Protein AF-0000000069107726 (afdb_homodimer)

Foldseek 3Di:
DPPPVNVCVVVVVVVVVVCQQFAAPPPPGGHGFFKAFPPVGDTHHAPVVVVVDQADPVPRHGGPDIDGHDDDDPPPPPPPPD/DPPPVNVCVVVVVVVVVVCQQFAAPPPPGGHGFFKAFPPVGDTHHAPVVVVVDQADPVPRHGGPDIDGHDDDDPPPPPPPPD

Secondary structure (DSSP, 8-state):
---HHHHHHHHHHHHHHHHHHHB--STT--SBP-EEEETT-BEEE-HHHHTT-SB-TTT--B-SEEEE-BSS----------/---HHHHHHHHHHHHHHHHHHHB--STT--SBP-EEEETT-BEEE-HHHHTT-SB-TTT--B-SEEEE-BSS----------

Sequence (164 aa):
MTDIPQEIDVLSEENEKLRYQVFCKTSGCTEVVSAVYAPCGHLINCSKCANALKYCPCCHTEVKKVIQSRKRKRAVKILRNQMTDIPQEIDVLSEENEKLRYQVFCKTSGCTEVVSAVYAPCGHLINCSKCANALKYCPCCHTEVKKVIQSRKRKRAVKILRNQ

InterPro domains:
  IPR011029 Death-like domain superfamily [G3DSA:1.10.533.10] (10-33)

pLDDT: mean 89.32, std 18.42, range [27.09, 98.69]

Organism: Magallana gigas (NCBI:txid29159)

Nearest PDB structures (foldseek):
  2yho-assembly1_A  TM=9.309E-01  e=5.205E-06  Homo sapiens
  2yho-assembly3_E  TM=9.201E-01  e=5.571E-06  Homo sapiens
  3eb5-assembly1_A-2  TM=9.061E-01  e=5.963E-06  Homo sapiens
  6hpr-assembly1_A  TM=9.154E-01  e=1.260E-05  Homo sapiens
  2yhn-assembly1_B  TM=9.060E-01  e=1.895E-05  Homo sapiens

Structure (mmCIF, N/CA/C/O backbone):
data_AF-0000000069107726-model_v1
#
loop_
_entity.id
_entity.type
_entity.pdbx_description
1 polymer 'RING-type domain-containing protein'
#
loop_
_atom_site.group_PDB
_atom_site.id
_atom_site.type_symbol
_atom_site.label_atom_id
_atom_site.label_alt_id
_atom_site.label_comp_id
_atom_site.label_asym_id
_atom_site.label_entity_id
_atom_site.label_seq_id
_atom_site.pdbx_PDB_ins_code
_atom_site.Cartn_x
_atom_site.Cartn_y
_atom_site.Cartn_z
_atom_site.occupancy
_atom_site.B_iso_or_equiv
_atom_site.auth_seq_id
_atom_site.auth_comp_id
_atom_site.auth_asym_id
_atom_site.auth_atom_id
_atom_site.pdbx_PDB_model_num
ATOM 1 N N . MET A 1 1 ? 12.133 26.609 18.344 1 54.72 1 MET A N 1
ATOM 2 C CA . MET A 1 1 ? 10.805 27.156 18.047 1 54.72 1 MET A CA 1
ATOM 3 C C . MET A 1 1 ? 10.398 26.844 16.609 1 54.72 1 MET A C 1
ATOM 5 O O . MET A 1 1 ? 10.82 27.531 15.68 1 54.72 1 MET A O 1
ATOM 9 N N . THR A 1 2 ? 10.312 25.562 16.391 1 59.19 2 THR A N 1
ATOM 10 C CA . THR A 1 2 ? 10.031 25.188 15.008 1 59.19 2 THR A CA 1
ATOM 11 C C . THR A 1 2 ? 8.844 25.984 14.461 1 59.19 2 THR A C 1
ATOM 13 O O . THR A 1 2 ? 7.828 26.141 15.148 1 59.19 2 THR A O 1
ATOM 16 N N . ASP A 1 3 ? 9.125 26.859 13.656 1 79.12 3 ASP A N 1
ATOM 17 C CA . ASP A 1 3 ? 8.156 27.734 13.008 1 79.12 3 ASP A CA 1
ATOM 18 C C . ASP A 1 3 ? 6.938 26.953 12.523 1 79.12 3 ASP A C 1
ATOM 20 O O . ASP A 1 3 ? 7.078 25.922 11.875 1 79.12 3 ASP A O 1
ATOM 24 N N . ILE A 1 4 ? 5.895 27.266 13.094 1 81.62 4 ILE A N 1
ATOM 25 C CA . ILE A 1 4 ? 4.598 26.641 12.867 1 81.62 4 ILE A CA 1
ATOM 26 C C . ILE A 1 4 ? 4.352 26.484 11.367 1 81.62 4 ILE A C 1
ATOM 28 O O . ILE A 1 4 ? 3.922 25.438 10.906 1 81.62 4 ILE A O 1
ATOM 32 N N . PRO A 1 5 ? 4.684 27.547 10.602 1 82.75 5 PRO A N 1
ATOM 33 C CA . PRO A 1 5 ? 4.488 27.375 9.164 1 82.75 5 PRO A CA 1
ATOM 34 C C . PRO A 1 5 ? 5.375 26.281 8.57 1 82.75 5 PRO A C 1
ATOM 36 O O . PRO A 1 5 ? 4.949 25.547 7.672 1 82.75 5 PRO A O 1
ATOM 39 N N . GLN A 1 6 ? 6.492 26.156 9.172 1 88.5 6 GLN A N 1
ATOM 40 C CA . GLN A 1 6 ? 7.406 25.125 8.68 1 88.5 6 GLN A CA 1
ATOM 41 C C . GLN A 1 6 ? 6.875 23.734 8.969 1 88.5 6 GLN A C 1
ATOM 43 O O . GLN A 1 6 ? 6.98 22.828 8.125 1 88.5 6 GLN A O 1
ATOM 48 N N . GLU A 1 7 ? 6.246 23.562 10.125 1 91.25 7 GLU A N 1
ATOM 49 C CA . GLU A 1 7 ? 5.691 22.266 10.5 1 91.25 7 GLU A CA 1
ATOM 50 C C . GLU A 1 7 ? 4.543 21.875 9.586 1 91.25 7 GLU A C 1
ATOM 52 O O . GLU A 1 7 ? 4.43 20.719 9.188 1 91.25 7 GLU A O 1
ATOM 57 N N . ILE A 1 8 ? 3.711 22.828 9.242 1 93.62 8 ILE A N 1
ATOM 58 C CA . ILE A 1 8 ? 2.596 22.562 8.336 1 93.62 8 ILE A CA 1
ATOM 59 C C . ILE A 1 8 ? 3.129 22.109 6.977 1 93.62 8 ILE A C 1
ATOM 61 O O . ILE A 1 8 ? 2.592 21.188 6.367 1 93.62 8 ILE A O 1
ATOM 65 N N . ASP A 1 9 ? 4.203 22.828 6.547 1 94.19 9 ASP A N 1
ATOM 66 C CA . ASP A 1 9 ? 4.773 22.484 5.246 1 94.19 9 ASP A CA 1
ATOM 67 C C . ASP A 1 9 ? 5.328 21.062 5.242 1 94.19 9 ASP A C 1
ATOM 69 O O . ASP A 1 9 ? 5.086 20.297 4.301 1 94.19 9 ASP A O 1
ATOM 73 N N . VAL A 1 10 ? 6.051 20.719 6.32 1 96.12 10 VAL A N 1
ATOM 74 C CA . VAL A 1 10 ? 6.676 19.406 6.398 1 96.12 10 VAL A CA 1
ATOM 75 C C . VAL A 1 10 ? 5.598 18.328 6.469 1 96.12 10 VAL A C 1
ATOM 77 O O . VAL A 1 10 ? 5.672 17.312 5.762 1 96.12 10 VAL A O 1
ATOM 80 N N . LEU A 1 11 ? 4.586 18.562 7.23 1 96.38 11 LEU A N 1
ATOM 81 C CA . LEU A 1 11 ? 3.506 17.594 7.395 1 96.38 11 LEU A CA 1
ATOM 82 C C . LEU A 1 11 ? 2.707 17.453 6.102 1 96.38 11 LEU A C 1
ATOM 84 O O . LEU A 1 11 ? 2.309 16.344 5.734 1 96.38 11 LEU A O 1
ATOM 88 N N . SER A 1 12 ? 2.441 18.562 5.488 1 96.88 12 SER A N 1
ATOM 89 C CA . SER A 1 12 ? 1.7 18.531 4.23 1 96.88 12 SER A CA 1
ATOM 90 C C . SER A 1 12 ? 2.465 17.766 3.154 1 96.88 12 SER A C 1
ATOM 92 O O . SER A 1 12 ? 1.879 16.984 2.408 1 96.88 12 SER A O 1
ATOM 94 N N . GLU A 1 13 ? 3.783 17.984 3.053 1 97.81 13 GLU A N 1
ATOM 95 C CA . GLU A 1 13 ? 4.605 17.281 2.072 1 97.81 13 GLU A CA 1
ATOM 96 C C . GLU A 1 13 ? 4.645 15.789 2.361 1 97.81 13 GLU A C 1
ATOM 98 O O . GLU A 1 13 ? 4.523 14.969 1.446 1 97.81 13 GLU A O 1
ATOM 103 N N . GLU A 1 14 ? 4.828 15.445 3.568 1 97.56 14 GLU A N 1
ATOM 104 C CA . GLU A 1 14 ? 4.84 14.031 3.943 1 97.56 14 GLU A CA 1
ATOM 105 C C . GLU A 1 14 ? 3.49 13.375 3.658 1 97.56 14 GLU A C 1
ATOM 107 O O . GLU A 1 14 ? 3.436 12.258 3.143 1 97.56 14 GLU A O 1
ATOM 112 N N . ASN A 1 15 ? 2.418 14.031 3.979 1 98.06 15 ASN A N 1
ATOM 113 C CA . ASN A 1 15 ? 1.07 13.539 3.703 1 98.06 15 ASN A CA 1
ATOM 114 C C . ASN A 1 15 ? 0.86 13.281 2.215 1 98.06 15 ASN A C 1
ATOM 116 O O . 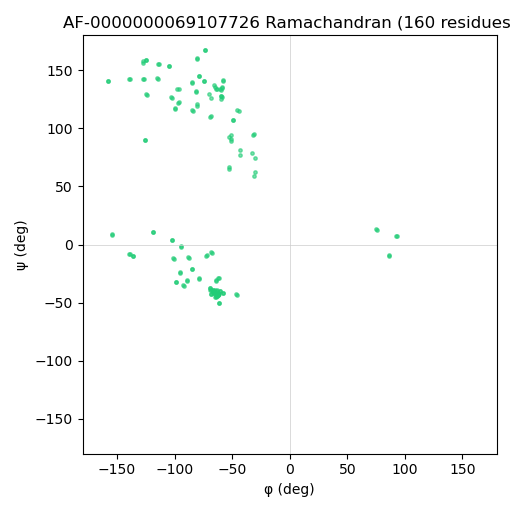ASN A 1 15 ? 0.268 12.273 1.831 1 98.06 15 ASN A O 1
ATOM 120 N N . GLU A 1 16 ? 1.351 14.172 1.385 1 97.5 16 GLU A N 1
ATOM 121 C CA . GLU A 1 16 ? 1.22 14.008 -0.059 1 97.5 16 GLU A CA 1
ATOM 122 C C . GLU A 1 16 ? 1.974 12.766 -0.54 1 97.5 16 GLU A C 1
ATOM 124 O O . GLU A 1 16 ? 1.453 11.992 -1.344 1 97.5 16 GLU A O 1
ATOM 129 N N . LYS A 1 17 ? 3.156 12.578 -0.05 1 97.56 17 LYS A N 1
ATOM 130 C CA . LYS A 1 17 ? 3.955 11.414 -0.408 1 97.56 17 LYS A CA 1
ATOM 131 C C . LYS A 1 17 ? 3.262 10.117 0.015 1 97.56 17 LYS A C 1
ATOM 133 O O . LYS A 1 17 ? 3.217 9.156 -0.75 1 97.56 17 LYS A O 1
ATOM 138 N N . LEU A 1 18 ? 2.734 10.164 1.188 1 97.88 18 LEU A N 1
ATOM 139 C CA . LEU A 1 18 ? 2.047 8.984 1.701 1 97.88 18 LEU A CA 1
ATOM 140 C C . LEU A 1 18 ? 0.754 8.734 0.932 1 97.88 18 LEU A C 1
ATOM 142 O O . LEU A 1 18 ? 0.418 7.582 0.636 1 97.88 18 LEU A O 1
ATOM 146 N N . ARG A 1 19 ? 0.009 9.789 0.572 1 97.81 19 ARG A N 1
ATOM 147 C CA . ARG A 1 19 ? -1.203 9.648 -0.228 1 97.81 19 ARG A CA 1
ATOM 148 C C . ARG A 1 19 ? -0.897 9.016 -1.579 1 97.81 19 ARG A C 1
ATOM 150 O O . ARG A 1 19 ? -1.647 8.156 -2.051 1 97.81 19 ARG A O 1
ATOM 157 N N . TYR A 1 20 ? 0.175 9.398 -2.156 1 96.69 20 TYR A N 1
ATOM 158 C CA . TYR A 1 20 ? 0.588 8.844 -3.439 1 96.69 20 TYR A CA 1
ATOM 159 C C . TYR A 1 20 ? 0.836 7.344 -3.33 1 96.69 20 TYR A C 1
ATOM 161 O O . TYR A 1 20 ? 0.583 6.594 -4.277 1 96.69 20 TYR A O 1
ATOM 169 N N . GLN A 1 21 ? 1.23 6.887 -2.174 1 96.69 21 GLN A N 1
ATOM 170 C CA . GLN A 1 21 ? 1.524 5.473 -1.974 1 96.69 21 GLN A CA 1
ATOM 171 C C . GLN A 1 21 ? 0.256 4.688 -1.648 1 96.69 21 GLN A C 1
ATOM 173 O O . GLN A 1 21 ? 0.196 3.477 -1.867 1 96.69 21 GLN A O 1
ATOM 178 N N . VAL A 1 22 ? -0.748 5.367 -1.183 1 98.06 22 VAL A N 1
ATOM 179 C CA . VAL A 1 22 ? -1.925 4.691 -0.648 1 98.06 22 VAL A CA 1
ATOM 180 C C . VAL A 1 22 ? -3.021 4.648 -1.709 1 98.06 22 VAL A C 1
ATOM 182 O O . VAL A 1 22 ? -3.764 3.668 -1.803 1 98.06 22 VAL A O 1
ATOM 185 N N . PHE A 1 23 ? -3.119 5.629 -2.559 1 98.31 23 PHE A N 1
ATOM 186 C CA . PHE A 1 23 ? -4.277 5.734 -3.439 1 98.31 23 PHE A CA 1
ATOM 187 C C . PHE A 1 23 ? -3.916 5.32 -4.859 1 98.31 23 PHE A C 1
ATOM 189 O O . PHE A 1 23 ? -2.762 5.445 -5.273 1 98.31 23 PHE A O 1
ATOM 196 N N . CYS A 1 24 ? -4.918 4.867 -5.574 1 98.56 24 CYS A N 1
ATOM 197 C CA . CYS A 1 24 ? -4.844 4.418 -6.961 1 98.56 24 CYS A CA 1
ATOM 198 C C . CYS A 1 24 ? -4.309 5.523 -7.863 1 98.56 24 CYS A C 1
ATOM 200 O O . CYS A 1 24 ? -4.711 6.68 -7.734 1 98.56 24 CYS A O 1
ATOM 202 N N . LYS A 1 25 ? -3.467 5.156 -8.852 1 97.62 25 LYS A N 1
ATOM 203 C CA . LYS A 1 25 ? -2.791 6.141 -9.688 1 97.62 25 LYS A CA 1
ATOM 204 C C . LYS A 1 25 ? -3.645 6.512 -10.898 1 97.62 25 LYS A C 1
ATOM 206 O O . LYS A 1 25 ? -3.342 7.473 -11.609 1 97.62 25 LYS A O 1
ATOM 211 N N . THR A 1 26 ? -4.707 5.699 -11.055 1 98.06 26 THR A N 1
ATOM 212 C CA . THR A 1 26 ? -5.586 6.02 -12.18 1 98.06 26 THR A CA 1
ATOM 213 C C . THR A 1 26 ? -6.238 7.383 -11.984 1 98.06 26 THR A C 1
ATOM 215 O O . THR A 1 26 ? -6.77 7.672 -10.906 1 98.06 26 THR A O 1
ATOM 218 N N . SER A 1 27 ? -6.223 8.141 -13 1 97.56 27 SER A N 1
ATOM 219 C CA . SER A 1 27 ? -6.773 9.492 -12.953 1 97.56 27 SER A CA 1
ATOM 220 C C . SER A 1 27 ? -8.25 9.477 -12.578 1 97.56 27 SER A C 1
ATOM 222 O O . SER A 1 27 ? -9.039 8.727 -13.164 1 97.56 27 SER A O 1
ATOM 224 N N . GLY A 1 28 ? -8.555 10.281 -11.547 1 97.38 28 GLY A N 1
ATOM 225 C CA . GLY A 1 28 ? -9.938 10.43 -11.148 1 97.38 28 GLY A CA 1
ATOM 226 C C . GLY A 1 28 ? -10.398 9.359 -10.164 1 97.38 28 GLY A C 1
ATOM 227 O O . GLY A 1 28 ? -11.5 9.438 -9.625 1 97.38 28 GLY A O 1
ATOM 228 N N . CYS A 1 29 ? -9.594 8.344 -9.945 1 98.12 29 CYS A N 1
ATOM 229 C CA . CYS A 1 29 ? -9.93 7.301 -8.977 1 98.12 29 CYS A CA 1
ATOM 230 C C . CYS A 1 29 ? -9.508 7.703 -7.57 1 98.12 29 CYS A C 1
ATOM 232 O O . CYS A 1 29 ? -8.43 8.266 -7.379 1 98.12 29 CYS A O 1
ATOM 234 N N . THR A 1 30 ? -10.312 7.422 -6.617 1 97.62 30 THR A N 1
ATOM 235 C CA . THR A 1 30 ? -10.008 7.805 -5.242 1 97.62 30 THR A CA 1
ATOM 236 C C . THR A 1 30 ? -9.898 6.574 -4.348 1 97.62 30 THR A C 1
ATOM 238 O O . THR A 1 30 ? -9.867 6.691 -3.123 1 97.62 30 THR A O 1
ATOM 241 N N . GLU A 1 31 ? -9.867 5.48 -4.957 1 98 31 GLU A N 1
ATOM 242 C CA . GLU A 1 31 ? -9.789 4.23 -4.203 1 98 31 GLU A CA 1
ATOM 243 C C . GLU A 1 31 ? -8.359 3.939 -3.764 1 98 31 GLU A C 1
ATOM 245 O O . GLU A 1 31 ? -7.406 4.488 -4.32 1 98 31 GLU A O 1
ATOM 250 N N . VAL A 1 32 ? -8.219 3.145 -2.826 1 97.88 32 VAL A N 1
ATOM 251 C CA . VAL A 1 32 ? -6.918 2.705 -2.336 1 97.88 32 VAL A CA 1
ATOM 252 C C . VAL A 1 32 ? -6.352 1.633 -3.264 1 97.88 32 VAL A C 1
ATOM 254 O O . VAL A 1 32 ? -7.094 0.79 -3.773 1 97.88 32 VAL A O 1
ATOM 257 N N . VAL A 1 33 ? -5.047 1.645 -3.432 1 98.25 33 VAL A N 1
ATOM 258 C CA . VAL A 1 33 ? -4.352 0.608 -4.191 1 98.25 33 VAL A CA 1
ATOM 259 C C . VAL A 1 33 ? -4.594 -0.754 -3.545 1 98.25 33 VAL A C 1
ATOM 261 O O . VAL A 1 33 ? -4.496 -0.895 -2.322 1 98.25 33 VAL A O 1
ATOM 264 N N . SER A 1 34 ? -4.949 -1.795 -4.414 1 98.44 34 SER A N 1
ATOM 265 C CA . SER A 1 34 ? -5.293 -3.088 -3.834 1 98.44 34 SER A CA 1
ATOM 266 C C . SER A 1 34 ? -5.035 -4.223 -4.82 1 98.44 34 SER A C 1
ATOM 268 O O . SER A 1 34 ? -5.445 -5.359 -4.59 1 98.44 34 SER A O 1
ATOM 270 N N . ALA A 1 35 ? -4.406 -3.984 -5.957 1 98.69 35 ALA A N 1
ATOM 271 C CA . ALA A 1 35 ? -4.227 -5.012 -6.98 1 98.69 35 ALA A CA 1
ATOM 272 C C . ALA A 1 35 ? -2.752 -5.184 -7.328 1 98.69 35 ALA A C 1
ATOM 274 O O . ALA A 1 35 ? -2.061 -4.211 -7.633 1 98.69 35 ALA A O 1
ATOM 275 N N . VAL A 1 36 ? -2.312 -6.375 -7.285 1 98.62 36 VAL A N 1
ATOM 276 C CA . VAL A 1 36 ? -0.959 -6.723 -7.711 1 98.62 36 VAL A CA 1
ATOM 277 C C . VAL A 1 36 ? -1.001 -7.363 -9.094 1 98.62 36 VAL A C 1
ATOM 279 O O . VAL A 1 36 ? -1.748 -8.312 -9.328 1 98.62 36 VAL A O 1
ATOM 282 N N . TYR A 1 37 ? -0.21 -6.812 -10.023 1 98.44 37 TYR A N 1
ATOM 283 C CA . TYR A 1 37 ? -0.115 -7.398 -11.352 1 98.44 37 TYR A CA 1
ATOM 284 C C . TYR A 1 37 ? 0.836 -8.586 -11.359 1 98.44 37 TYR A C 1
ATOM 286 O O . TYR A 1 37 ? 2.014 -8.453 -11.016 1 98.44 37 TYR A O 1
ATOM 294 N N . ALA A 1 38 ? 0.243 -9.688 -11.703 1 98 38 ALA A N 1
ATOM 295 C CA . ALA A 1 38 ? 1.111 -10.844 -11.898 1 98 38 ALA A CA 1
ATOM 296 C C . ALA A 1 38 ? 1.46 -11.023 -13.375 1 98 38 ALA A C 1
ATOM 298 O O . ALA A 1 38 ? 0.595 -10.883 -14.242 1 98 38 ALA A O 1
ATOM 299 N N . PRO A 1 39 ? 2.773 -11.273 -13.734 1 97 39 PRO A N 1
ATOM 300 C CA . PRO A 1 39 ? 3.787 -11.758 -12.797 1 97 39 PRO A CA 1
ATOM 301 C C . PRO A 1 39 ? 4.73 -10.656 -12.328 1 97 39 PRO A C 1
ATOM 303 O O . PRO A 1 39 ? 5.613 -10.898 -11.5 1 97 39 PRO A O 1
ATOM 306 N N . CYS A 1 40 ? 4.574 -9.438 -12.68 1 96.88 40 CYS A N 1
ATOM 307 C CA . CYS A 1 40 ? 5.602 -8.43 -12.453 1 96.88 40 CYS A CA 1
ATOM 308 C C . CYS A 1 40 ? 5.586 -7.953 -11 1 96.88 40 CYS A C 1
ATOM 310 O O . CYS A 1 40 ? 6.609 -7.512 -10.477 1 96.88 40 CYS A O 1
ATOM 312 N N . GLY A 1 41 ? 4.414 -7.992 -10.391 1 97.62 41 GLY A N 1
ATOM 313 C CA . GLY A 1 41 ? 4.352 -7.703 -8.969 1 97.62 41 GLY A CA 1
ATOM 314 C C . GLY A 1 41 ? 4.066 -6.242 -8.672 1 97.62 41 GLY A C 1
ATOM 315 O O . GLY A 1 41 ? 4.043 -5.832 -7.508 1 97.62 41 GLY A O 1
ATOM 316 N N . HIS A 1 42 ? 3.758 -5.41 -9.617 1 98.25 42 HIS A N 1
ATOM 317 C CA . HIS A 1 42 ? 3.506 -4 -9.344 1 98.25 42 HIS A CA 1
ATOM 318 C C . HIS A 1 42 ? 2.15 -3.803 -8.68 1 98.25 42 HIS A C 1
ATOM 320 O O . HIS A 1 42 ? 1.17 -4.453 -9.047 1 98.25 42 HIS A O 1
ATOM 326 N N . LEU A 1 43 ? 2.143 -2.908 -7.754 1 98.38 43 LEU A N 1
ATOM 327 C CA . LEU A 1 43 ? 0.996 -2.559 -6.926 1 98.38 43 LEU A CA 1
ATOM 328 C C . LEU A 1 43 ? 0.715 -1.061 -6.988 1 98.38 43 LEU A C 1
ATOM 330 O O . LEU A 1 43 ? 1.298 -0.282 -6.23 1 98.38 43 LEU A O 1
ATOM 334 N N . ILE A 1 44 ? -0.1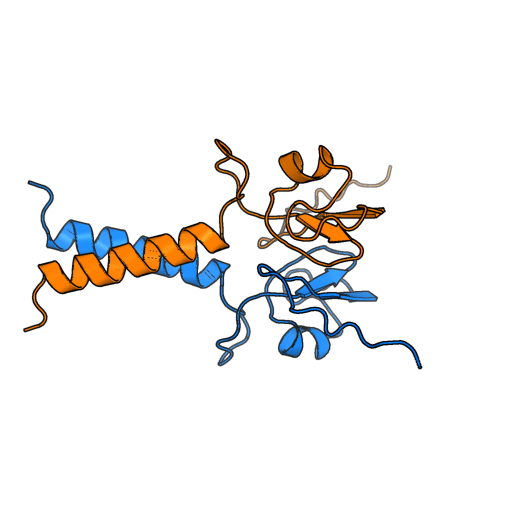71 -0.629 -8.016 1 98.06 44 ILE A N 1
ATOM 335 C CA . ILE A 1 44 ? -0.3 0.816 -8.172 1 98.06 44 ILE A CA 1
ATOM 336 C C . ILE A 1 44 ? -1.762 1.182 -8.414 1 98.06 44 ILE A C 1
ATOM 338 O O . ILE A 1 44 ? -2.119 2.361 -8.438 1 98.06 44 ILE A O 1
ATOM 342 N N . ASN A 1 45 ? -2.637 0.19 -8.609 1 98.5 45 ASN A N 1
ATOM 343 C CA . ASN A 1 45 ? -4.043 0.45 -8.898 1 98.5 45 ASN A CA 1
ATOM 344 C C . ASN A 1 45 ? -4.957 -0.272 -7.91 1 98.5 45 ASN A C 1
ATOM 346 O O . ASN A 1 45 ? -4.543 -1.238 -7.266 1 98.5 45 ASN A O 1
ATOM 350 N N . CYS A 1 46 ? -6.117 0.201 -7.812 1 98.38 46 CYS A N 1
ATOM 351 C CA . CYS A 1 46 ? -7.164 -0.563 -7.145 1 98.38 46 CYS A CA 1
ATOM 352 C C . CYS A 1 46 ? -7.629 -1.725 -8.016 1 98.38 46 CYS A C 1
ATOM 354 O O . CYS A 1 46 ? -7.273 -1.806 -9.195 1 98.38 46 CYS A O 1
ATOM 356 N N . SER A 1 47 ? -8.359 -2.582 -7.383 1 97.69 47 SER A N 1
ATOM 357 C CA . SER A 1 47 ? -8.773 -3.793 -8.086 1 97.69 47 SER A CA 1
ATOM 358 C C . SER A 1 47 ? -9.656 -3.459 -9.281 1 97.69 47 SER A C 1
ATOM 360 O O . SER A 1 4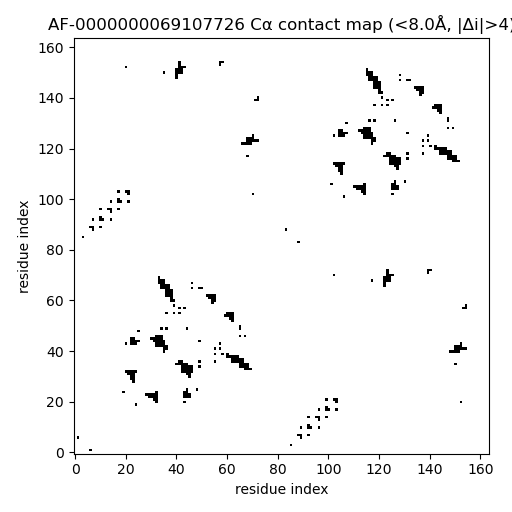7 ? -9.516 -4.059 -10.352 1 97.69 47 SER A O 1
ATOM 362 N N . LYS A 1 48 ? -10.547 -2.514 -9.172 1 97.88 48 LYS A N 1
ATOM 363 C CA . LYS A 1 48 ? -11.445 -2.141 -10.266 1 97.88 48 LYS A CA 1
ATOM 364 C C . LYS A 1 48 ? -10.664 -1.637 -11.477 1 97.88 48 LYS A C 1
ATOM 366 O O . LYS A 1 48 ? -10.859 -2.117 -12.594 1 97.88 48 LYS A O 1
ATOM 371 N N . CYS A 1 49 ? -9.781 -0.744 -11.281 1 98.56 49 CYS A N 1
ATOM 372 C CA . CYS A 1 49 ? -8.992 -0.163 -12.359 1 98.56 49 CYS A CA 1
ATOM 373 C C . CYS A 1 49 ? -8.062 -1.201 -12.977 1 98.56 49 CYS A C 1
ATOM 375 O O . CYS A 1 49 ? -7.844 -1.205 -14.188 1 98.56 49 CYS A O 1
ATOM 377 N N . ALA A 1 50 ? -7.5 -2.033 -12.148 1 98.69 50 ALA A N 1
ATOM 378 C CA . ALA A 1 50 ? -6.539 -3.031 -12.609 1 98.69 50 ALA A CA 1
ATOM 379 C C . ALA A 1 50 ? -7.199 -4.043 -13.539 1 98.69 50 ALA A C 1
ATOM 381 O O . ALA A 1 50 ? -6.594 -4.488 -14.516 1 98.69 50 ALA A O 1
ATOM 382 N N . ASN A 1 51 ? -8.406 -4.422 -13.211 1 98.19 51 ASN A N 1
ATOM 383 C CA . ASN A 1 51 ? -9.086 -5.473 -13.961 1 98.19 51 ASN A CA 1
ATOM 384 C C . ASN A 1 51 ? -9.445 -5.016 -15.375 1 98.19 51 ASN A C 1
ATOM 386 O O . ASN A 1 51 ? -9.773 -5.836 -16.234 1 98.19 51 ASN A O 1
ATOM 390 N N . ALA A 1 52 ? -9.234 -3.766 -15.656 1 97.88 52 ALA A N 1
ATOM 391 C CA . ALA A 1 52 ? -9.539 -3.221 -16.969 1 97.88 52 ALA A CA 1
ATOM 392 C C . ALA A 1 52 ? -8.305 -3.24 -17.875 1 97.88 52 ALA A C 1
ATOM 394 O O . ALA A 1 52 ? -8.391 -2.926 -19.062 1 97.88 52 ALA A O 1
ATOM 395 N N . LEU A 1 53 ? -7.141 -3.691 -17.406 1 97.94 53 LEU A N 1
ATOM 396 C CA . LEU A 1 53 ? -5.887 -3.545 -18.125 1 97.94 53 LEU A CA 1
ATOM 397 C C . LEU A 1 53 ? -5.332 -4.906 -18.531 1 97.94 53 LEU A C 1
ATOM 399 O O . LEU A 1 53 ? -5.41 -5.867 -17.766 1 97.94 53 LEU A O 1
ATOM 403 N N . LYS A 1 54 ? -4.754 -5 -19.641 1 98.5 54 LYS A N 1
ATOM 404 C CA . LYS A 1 54 ? -4.113 -6.215 -20.141 1 98.5 54 LYS A CA 1
ATOM 405 C C . LYS A 1 54 ? -2.617 -6.207 -19.844 1 98.5 54 LYS A C 1
ATOM 407 O O . LYS A 1 54 ? -1.979 -7.262 -19.812 1 98.5 54 LYS A O 1
ATOM 412 N N . TYR A 1 55 ? -2.094 -5.035 -19.688 1 98.44 55 TYR A N 1
ATOM 413 C CA . TYR A 1 55 ? -0.674 -4.859 -19.406 1 98.44 55 TYR A CA 1
ATOM 414 C C . TYR A 1 55 ? -0.465 -3.996 -18.172 1 98.44 55 TYR A C 1
ATOM 416 O O . TYR A 1 55 ? -1.206 -3.037 -17.938 1 98.44 55 TYR A O 1
ATOM 424 N N . CYS A 1 56 ? 0.525 -4.301 -17.359 1 98.12 56 CYS A N 1
ATOM 425 C CA . CYS A 1 56 ? 0.882 -3.479 -16.219 1 98.12 56 CYS A CA 1
ATOM 426 C C . CYS A 1 56 ? 1.258 -2.066 -16.656 1 98.12 56 CYS A C 1
ATOM 428 O O . CYS A 1 56 ? 2.131 -1.888 -17.5 1 98.12 56 CYS A O 1
ATOM 430 N N . PRO A 1 57 ? 0.648 -1.076 -16.125 1 96.88 57 PRO A N 1
ATOM 431 C CA . PRO A 1 57 ? 0.921 0.296 -16.562 1 96.88 57 PRO A CA 1
ATOM 432 C C . PRO A 1 57 ? 2.293 0.795 -16.109 1 96.88 57 PRO A C 1
ATOM 434 O O . PRO A 1 57 ? 2.754 1.843 -16.562 1 96.88 57 PRO A O 1
ATOM 437 N N . CYS A 1 58 ? 2.945 0.077 -15.281 1 95.94 58 CYS A N 1
ATOM 438 C CA . CYS A 1 58 ? 4.234 0.485 -14.734 1 95.94 58 CYS A CA 1
ATOM 439 C C . CYS A 1 58 ? 5.379 -0.074 -15.57 1 95.94 58 CYS A C 1
ATOM 441 O O . CYS A 1 58 ? 6.379 0.612 -15.805 1 95.94 58 CYS A O 1
ATOM 443 N N . CYS A 1 59 ? 5.18 -1.346 -16.125 1 96.25 59 CYS A N 1
ATOM 444 C CA . CYS A 1 59 ? 6.32 -1.981 -16.766 1 96.25 59 CYS A CA 1
ATOM 445 C C . CYS A 1 59 ? 5.91 -2.625 -18.094 1 96.25 59 CYS A C 1
ATOM 447 O O . CYS A 1 59 ? 6.734 -3.248 -18.766 1 96.25 59 CYS A O 1
ATOM 449 N N . HIS A 1 60 ? 4.691 -2.711 -18.391 1 96.88 60 HIS A N 1
ATOM 450 C CA . HIS A 1 60 ? 4.105 -3.172 -19.641 1 96.88 60 HIS A CA 1
ATOM 451 C C . HIS A 1 60 ? 4.191 -4.688 -19.766 1 96.88 60 HIS A C 1
ATOM 453 O O . HIS A 1 60 ? 4.059 -5.234 -20.859 1 96.88 60 HIS A O 1
ATOM 459 N N . THR A 1 61 ? 4.496 -5.355 -18.688 1 97.12 61 THR A N 1
ATOM 460 C CA . THR A 1 61 ? 4.387 -6.812 -18.688 1 97.12 61 THR A CA 1
ATOM 461 C C . THR A 1 61 ? 2.934 -7.246 -18.844 1 97.12 61 THR A C 1
ATOM 463 O O . THR A 1 61 ? 2.033 -6.66 -18.234 1 97.12 61 THR A O 1
ATOM 466 N N . GLU A 1 62 ? 2.717 -8.242 -19.672 1 98.56 62 GLU A N 1
ATOM 467 C CA . GLU A 1 62 ? 1.368 -8.789 -19.812 1 98.56 62 GLU A CA 1
ATOM 468 C C . GLU A 1 62 ? 0.841 -9.297 -18.469 1 98.56 62 GLU A C 1
ATOM 470 O O . GLU A 1 62 ? 1.526 -10.047 -17.781 1 98.56 62 GLU A O 1
ATOM 475 N N . VAL A 1 63 ? -0.448 -8.898 -18.234 1 98.56 63 VAL A N 1
ATOM 476 C CA . VAL A 1 63 ? -1.066 -9.297 -16.984 1 98.56 63 VAL A CA 1
ATOM 477 C C . VAL A 1 63 ? -1.651 -10.703 -17.109 1 98.56 63 VAL A C 1
ATOM 479 O O . VAL A 1 63 ? -2.598 -10.922 -17.859 1 98.56 63 VAL A O 1
ATOM 482 N N . LYS A 1 64 ? -1.098 -11.594 -16.359 1 98.62 64 LYS A N 1
ATOM 483 C CA . LYS A 1 64 ? -1.638 -12.953 -16.344 1 98.62 64 LYS A CA 1
ATOM 484 C C . LYS A 1 64 ? -2.727 -13.102 -15.289 1 98.62 64 LYS A C 1
ATOM 486 O O . LYS A 1 64 ? -3.666 -13.883 -15.461 1 98.62 64 LYS A O 1
ATOM 491 N N . LYS A 1 65 ? -2.596 -12.344 -14.195 1 98.19 65 LYS A N 1
ATOM 492 C CA . LYS A 1 65 ? -3.551 -12.359 -13.086 1 98.19 65 LYS A CA 1
ATOM 493 C C . LYS A 1 65 ? -3.48 -11.07 -12.273 1 98.19 65 LYS A C 1
ATOM 495 O O . LYS A 1 65 ? -2.393 -10.539 -12.039 1 98.19 65 LYS A O 1
ATOM 500 N N . VAL A 1 66 ? -4.66 -10.664 -11.906 1 98.5 66 VAL A N 1
ATOM 501 C CA . VAL A 1 66 ? -4.746 -9.586 -10.938 1 98.5 66 VAL A CA 1
ATOM 502 C C . VAL A 1 66 ? -5.008 -10.156 -9.539 1 98.5 66 VAL A C 1
ATOM 504 O O . VAL A 1 66 ? -6.039 -10.781 -9.305 1 98.5 66 VAL A O 1
ATOM 507 N N . ILE A 1 67 ? -4.078 -9.938 -8.656 1 98.31 67 ILE A N 1
ATOM 508 C CA . ILE A 1 67 ? -4.207 -10.445 -7.293 1 98.31 67 ILE A CA 1
ATOM 509 C C . ILE A 1 67 ? -4.746 -9.344 -6.379 1 98.31 67 ILE A C 1
ATOM 511 O O . ILE A 1 67 ? -4.141 -8.281 -6.254 1 98.31 67 ILE A O 1
ATOM 515 N N . GLN A 1 68 ? -5.852 -9.664 -5.793 1 97.56 68 GLN A N 1
ATOM 516 C CA . GLN A 1 68 ? -6.461 -8.688 -4.895 1 97.56 68 GLN A CA 1
ATOM 517 C C . GLN A 1 68 ? -5.805 -8.727 -3.52 1 97.56 68 GLN A C 1
ATOM 519 O O . GLN A 1 68 ? -5.609 -9.797 -2.943 1 97.56 68 GLN A O 1
ATOM 524 N N . SER A 1 69 ? -5.461 -7.59 -3.027 1 98 69 SER A N 1
ATOM 525 C CA . SER A 1 69 ? -4.906 -7.465 -1.683 1 98 69 SER A CA 1
ATOM 526 C C . SER A 1 69 ? -5.844 -6.68 -0.771 1 98 69 SER A C 1
ATOM 528 O O . SER A 1 69 ? -6.691 -5.918 -1.247 1 98 69 SER A O 1
ATOM 530 N N . ARG A 1 70 ? -5.676 -6.961 0.491 1 95.38 70 ARG A N 1
ATOM 531 C CA . ARG A 1 70 ? -6.48 -6.254 1.482 1 95.38 70 ARG A CA 1
ATOM 532 C C . ARG A 1 70 ? -5.645 -5.883 2.703 1 95.38 70 ARG A C 1
ATOM 534 O O . ARG A 1 70 ? -4.812 -6.676 3.156 1 95.38 70 ARG A O 1
ATOM 541 N N . LYS A 1 71 ? -5.914 -4.742 3.234 1 93.31 71 LYS A N 1
ATOM 542 C CA . LYS A 1 71 ? -5.176 -4.27 4.402 1 93.31 71 LYS A CA 1
ATOM 543 C C . LYS A 1 71 ? -5.984 -4.473 5.684 1 93.31 71 LYS A C 1
ATOM 545 O O . LYS A 1 71 ? -5.445 -4.367 6.785 1 93.31 71 LYS A O 1
ATOM 550 N N . ARG A 1 72 ? -7.25 -4.797 5.539 1 83.56 72 ARG A N 1
ATOM 551 C CA . ARG A 1 72 ? -8.102 -5.016 6.699 1 83.56 72 ARG A CA 1
ATOM 552 C C . ARG A 1 72 ? -8.812 -6.363 6.613 1 83.56 72 ARG A C 1
ATOM 554 O O . ARG A 1 72 ? -8.852 -6.984 5.547 1 83.56 72 ARG A O 1
ATOM 561 N N . LYS A 1 73 ? -9.258 -6.926 7.746 1 74.75 73 LYS A N 1
ATOM 562 C CA . LYS A 1 73 ? -9.977 -8.195 7.828 1 74.75 73 LYS A CA 1
ATOM 563 C C . LYS A 1 73 ? -11.367 -8.086 7.215 1 74.75 73 LYS A C 1
ATOM 565 O O . LYS A 1 73 ? -12.047 -7.07 7.383 1 74.75 73 LYS A O 1
ATOM 570 N N . ARG A 1 74 ? -11.539 -8.773 6.055 1 64.81 74 ARG A N 1
ATOM 571 C CA . ARG A 1 74 ? -12.914 -8.859 5.566 1 64.81 74 ARG A CA 1
ATOM 572 C C . ARG A 1 74 ? -13.773 -9.727 6.484 1 64.81 74 ARG A C 1
ATOM 574 O O . ARG A 1 74 ? -13.273 -10.688 7.082 1 64.81 74 ARG A O 1
ATOM 581 N N . ALA A 1 75 ? -14.805 -9.117 6.867 1 58 75 ALA A N 1
ATOM 582 C CA . ALA A 1 75 ? -15.797 -10.039 7.418 1 58 75 ALA A CA 1
ATOM 583 C C . ALA A 1 75 ? -16.094 -11.172 6.438 1 58 75 ALA A C 1
ATOM 585 O O . ALA A 1 75 ? -16.484 -10.922 5.297 1 58 75 ALA A O 1
ATOM 586 N N . VAL A 1 76 ? -15.109 -11.961 6.207 1 46.06 76 VAL A N 1
ATOM 587 C CA . VAL A 1 76 ? -15.422 -13.094 5.336 1 46.06 76 VAL A CA 1
ATOM 588 C C . VAL A 1 76 ? -16.875 -13.516 5.539 1 46.06 76 VAL A C 1
ATOM 590 O O . VAL A 1 76 ? -17.297 -13.766 6.668 1 46.06 76 VAL A O 1
ATOM 593 N N . LYS A 1 77 ? -17.719 -13.016 4.738 1 41.56 77 LYS A N 1
ATOM 594 C CA . LYS A 1 77 ? -19 -13.711 4.773 1 41.56 77 LYS A CA 1
ATOM 595 C C . LYS A 1 77 ? -18.812 -15.219 4.605 1 41.56 77 LYS A C 1
ATOM 597 O O . LYS A 1 77 ? -18.219 -15.672 3.625 1 41.56 77 LYS A O 1
ATOM 602 N N . ILE A 1 78 ? -18.625 -15.875 5.668 1 41.16 78 ILE A N 1
ATOM 603 C CA . ILE A 1 78 ? -18.766 -17.328 5.684 1 41.16 78 ILE A CA 1
ATOM 604 C C . ILE A 1 78 ? -19.812 -17.75 4.648 1 41.16 78 ILE A C 1
ATOM 606 O O . ILE A 1 78 ? -21 -17.5 4.816 1 41.16 78 ILE A O 1
ATOM 610 N N . LEU A 1 79 ? -19.625 -17.531 3.549 1 39.06 79 LEU A N 1
ATOM 611 C CA . LEU A 1 79 ? -20.594 -18.234 2.711 1 39.06 79 LEU A CA 1
ATOM 612 C C . LEU A 1 79 ? -20.625 -19.719 3.051 1 39.06 79 LEU A C 1
ATOM 614 O O . LEU A 1 79 ? -19.594 -20.406 2.986 1 39.06 79 LEU A O 1
ATOM 618 N N . ARG A 1 80 ? -21.516 -20.109 3.949 1 35.5 80 ARG A N 1
ATOM 619 C CA . ARG A 1 80 ? -21.969 -21.484 4.141 1 35.5 80 ARG A CA 1
ATOM 620 C C . ARG A 1 80 ? -22.219 -22.156 2.803 1 35.5 80 ARG A C 1
ATOM 622 O O . ARG A 1 80 ? -22.969 -21.641 1.97 1 35.5 80 ARG A O 1
ATOM 629 N N . ASN A 1 81 ? -21.188 -22.594 2.236 1 30.23 81 ASN A N 1
ATOM 630 C CA . ASN A 1 81 ? -21.531 -23.578 1.207 1 30.23 81 ASN A CA 1
ATOM 631 C C . ASN A 1 81 ? -22.766 -24.391 1.583 1 30.23 81 ASN A C 1
ATOM 633 O O . ASN A 1 81 ? -22.719 -25.172 2.533 1 30.23 81 ASN A O 1
ATOM 637 N N . GLN A 1 82 ? -23.969 -23.922 1.444 1 27.12 82 GLN A N 1
ATOM 638 C CA . GLN A 1 82 ? -25.078 -24.844 1.22 1 27.12 82 GLN A CA 1
ATOM 639 C C . GLN A 1 82 ? -24.906 -25.594 -0.093 1 27.12 82 GLN A C 1
ATOM 641 O O . GLN A 1 82 ? -24.531 -25.016 -1.11 1 27.12 82 GLN A O 1
ATOM 646 N N . MET B 1 1 ? -10.336 31.656 9.258 1 55.09 1 MET B N 1
ATOM 647 C CA . MET B 1 1 ? -9.016 31.703 9.883 1 55.09 1 MET B CA 1
ATOM 648 C C . MET B 1 1 ? -8.656 30.375 10.516 1 55.09 1 MET B C 1
ATOM 650 O O . MET B 1 1 ? -9.094 30.078 11.633 1 55.09 1 MET B O 1
ATOM 654 N N . THR B 1 2 ? -8.617 29.391 9.648 1 59 2 THR B N 1
ATOM 655 C CA . THR B 1 2 ? -8.383 28.062 10.211 1 59 2 THR B CA 1
ATOM 656 C C . THR B 1 2 ? -7.184 28.078 11.156 1 59 2 THR B C 1
ATOM 658 O O . THR B 1 2 ? -6.145 28.672 10.836 1 59 2 THR B O 1
ATOM 661 N N . ASP B 1 3 ? -7.453 28 12.336 1 79.31 3 ASP B N 1
ATOM 662 C CA . ASP B 1 3 ? -6.469 28.016 13.414 1 79.31 3 ASP B CA 1
ATOM 663 C C . ASP B 1 3 ? -5.301 27.078 13.094 1 79.31 3 ASP B C 1
ATOM 665 O O . ASP B 1 3 ? -5.504 25.938 12.703 1 79.31 3 ASP B O 1
ATOM 669 N N . ILE B 1 4 ? -4.234 27.672 12.961 1 81.69 4 ILE B N 1
ATOM 670 C CA . ILE B 1 4 ? -2.977 27.031 12.586 1 81.69 4 ILE B CA 1
ATOM 671 C C . ILE B 1 4 ? -2.771 25.766 13.414 1 81.69 4 ILE B C 1
ATOM 673 O O . ILE B 1 4 ? -2.402 24.719 12.883 1 81.69 4 ILE B O 1
ATOM 677 N N . PRO B 1 5 ? -3.072 25.859 14.719 1 82.81 5 PRO B N 1
ATOM 678 C CA . PRO B 1 5 ? -2.914 24.625 15.5 1 82.81 5 PRO B CA 1
ATOM 679 C C . PRO B 1 5 ? -3.865 23.516 15.062 1 82.81 5 PRO B C 1
ATOM 681 O O . PRO B 1 5 ? -3.492 22.344 15.062 1 82.81 5 PRO B O 1
ATOM 684 N N . GLN B 1 6 ? -4.965 23.953 14.609 1 88.62 6 GLN B N 1
ATOM 685 C CA . GLN B 1 6 ? -5.941 22.969 14.164 1 88.62 6 GLN B CA 1
ATOM 686 C C . GLN B 1 6 ? -5.477 22.266 12.883 1 88.62 6 GLN B C 1
ATOM 688 O O . GLN B 1 6 ? -5.641 21.062 12.734 1 88.62 6 GLN B O 1
ATOM 693 N N . GLU B 1 7 ? -4.844 23.047 12.008 1 91.31 7 GLU B N 1
ATOM 694 C CA . GLU B 1 7 ? -4.348 22.484 10.75 1 91.31 7 GLU B CA 1
ATOM 695 C C . GLU B 1 7 ? -3.238 21.469 11 1 91.31 7 GLU B C 1
ATOM 697 O O . GLU B 1 7 ? -3.195 20.422 10.359 1 91.31 7 GLU B O 1
ATOM 702 N N . ILE B 1 8 ? -2.363 21.766 11.93 1 93.75 8 ILE B N 1
ATOM 703 C CA . ILE B 1 8 ? -1.28 20.844 12.266 1 93.75 8 ILE B CA 1
ATOM 704 C C . ILE B 1 8 ? -1.859 19.531 12.805 1 93.75 8 ILE B C 1
ATOM 706 O O . ILE B 1 8 ? -1.379 18.453 12.469 1 93.75 8 ILE B O 1
ATOM 710 N N . ASP B 1 9 ? -2.902 19.703 13.648 1 94.25 9 ASP B N 1
ATOM 711 C CA . ASP B 1 9 ? -3.516 18.516 14.234 1 94.25 9 ASP B CA 1
ATOM 712 C C . ASP B 1 9 ? -4.133 17.625 13.156 1 94.25 9 ASP B C 1
ATOM 714 O O . ASP B 1 9 ? -3.941 16.406 13.164 1 94.25 9 ASP B O 1
ATOM 718 N N . VAL B 1 10 ? -4.84 18.281 12.227 1 96.25 10 VAL B N 1
ATOM 719 C CA . VAL B 1 10 ? -5.52 17.516 11.18 1 96.25 10 VAL B CA 1
ATOM 720 C C . VAL B 1 10 ? -4.492 16.844 10.281 1 96.25 10 VAL B C 1
ATOM 722 O O . VAL B 1 10 ? -4.629 15.664 9.953 1 96.25 10 VAL B O 1
ATOM 725 N N . LEU B 1 11 ? -3.459 17.547 9.961 1 96.5 11 LEU B N 1
ATOM 726 C CA . LEU B 1 11 ? -2.418 17.01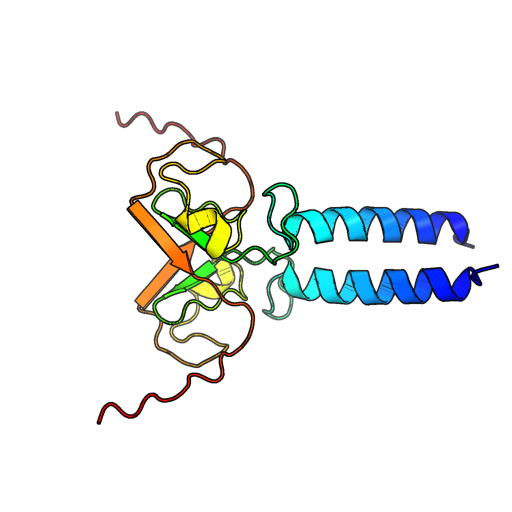6 9.086 1 96.5 11 LEU B CA 1
ATOM 727 C C . LEU B 1 11 ? -1.656 15.891 9.781 1 96.5 11 LEU B C 1
ATOM 729 O O . LEU B 1 11 ? -1.312 14.883 9.156 1 96.5 11 LEU B O 1
ATOM 733 N N . SER B 1 12 ? -1.358 16.094 11.016 1 96.88 12 SER B N 1
ATOM 734 C CA . SER B 1 12 ? -0.649 15.07 11.781 1 96.88 12 SER B CA 1
ATOM 735 C C . SER B 1 12 ? -1.472 13.789 11.891 1 96.88 12 SER B C 1
ATOM 737 O O . SER B 1 12 ? -0.937 12.688 11.75 1 96.88 12 SER B O 1
ATOM 739 N N . GLU B 1 13 ? -2.775 13.914 12.148 1 97.88 13 GLU B N 1
ATOM 740 C CA . GLU B 1 13 ? -3.652 12.75 12.242 1 97.88 13 GLU B CA 1
ATOM 741 C C . GLU B 1 13 ? -3.742 12.023 10.906 1 97.88 13 GLU B C 1
ATOM 743 O O . GLU B 1 13 ? -3.672 10.797 10.852 1 97.88 13 GLU B O 1
ATOM 748 N N . GLU B 1 14 ? -3.912 12.742 9.867 1 97.56 14 GLU B N 1
ATOM 749 C CA . GLU B 1 14 ? -3.963 12.133 8.539 1 97.56 14 GLU B CA 1
ATOM 750 C C . GLU B 1 14 ? -2.646 11.445 8.203 1 97.56 14 GLU B C 1
ATOM 752 O O . GLU B 1 14 ? -2.645 10.336 7.656 1 97.56 14 GLU B O 1
ATOM 757 N N . ASN B 1 15 ? -1.547 12.07 8.5 1 98 15 ASN B N 1
ATOM 758 C CA . ASN B 1 15 ? -0.224 11.492 8.281 1 98 15 ASN B CA 1
ATOM 759 C C . ASN B 1 15 ? -0.061 10.164 9.016 1 98 15 ASN B C 1
ATOM 761 O O . ASN B 1 15 ? 0.481 9.211 8.469 1 98 15 ASN B O 1
ATOM 765 N N . GLU B 1 16 ? -0.535 10.102 10.234 1 97.5 16 GLU B N 1
ATOM 766 C CA . GLU B 1 16 ? -0.444 8.875 11.016 1 97.5 16 GLU B CA 1
ATOM 767 C C . GLU B 1 16 ? -1.26 7.75 10.383 1 97.5 16 GLU B C 1
ATOM 769 O O . GLU B 1 16 ? -0.793 6.613 10.289 1 97.5 16 GLU B O 1
ATOM 774 N N . LYS B 1 17 ? -2.441 8.062 9.945 1 97.5 17 LYS B N 1
ATOM 775 C CA . LYS B 1 17 ? -3.297 7.078 9.289 1 97.5 17 LYS B CA 1
ATOM 776 C C . LYS B 1 17 ? -2.65 6.551 8.008 1 97.5 17 LYS B C 1
ATOM 778 O O . LYS B 1 17 ? -2.664 5.344 7.754 1 97.5 17 LYS B O 1
ATOM 783 N N . LEU B 1 18 ? -2.104 7.457 7.289 1 97.88 18 LEU B N 1
ATOM 784 C CA . LEU B 1 18 ? -1.451 7.07 6.039 1 97.88 18 LEU B CA 1
ATOM 785 C C . LEU B 1 18 ? -0.189 6.262 6.316 1 97.88 18 LEU B C 1
ATOM 787 O O . LEU B 1 18 ? 0.092 5.285 5.613 1 97.88 18 LEU B O 1
ATOM 791 N N . ARG B 1 19 ? 0.591 6.621 7.344 1 97.81 19 ARG B N 1
ATOM 792 C CA . ARG B 1 19 ? 1.776 5.859 7.727 1 97.81 19 ARG B CA 1
ATOM 793 C C . ARG B 1 19 ? 1.411 4.43 8.109 1 97.81 19 ARG B C 1
ATOM 795 O O . ARG B 1 19 ? 2.113 3.484 7.738 1 97.81 19 ARG B O 1
ATOM 802 N N . TYR B 1 20 ? 0.336 4.281 8.789 1 96.62 20 TYR B N 1
ATOM 803 C CA . TYR B 1 20 ? -0.132 2.959 9.195 1 96.62 20 TYR B CA 1
ATOM 804 C C . TYR B 1 20 ? -0.441 2.096 7.977 1 96.62 20 TYR B C 1
ATOM 806 O O . TYR B 1 20 ? -0.25 0.877 8.008 1 96.62 20 TYR B O 1
ATOM 814 N N . GLN B 1 21 ? -0.824 2.707 6.891 1 96.62 21 GLN B N 1
ATOM 815 C CA . GLN B 1 21 ? -1.173 1.97 5.68 1 96.62 21 GLN B CA 1
ATOM 816 C C . GLN B 1 21 ? 0.068 1.662 4.848 1 96.62 21 GLN B C 1
ATOM 818 O O . GLN B 1 21 ? 0.071 0.717 4.055 1 96.62 21 GLN B O 1
ATOM 823 N N . VAL B 1 22 ? 1.115 2.406 5.055 1 98.06 22 VAL B N 1
ATOM 824 C CA . VAL B 1 22 ? 2.273 2.33 4.168 1 98.06 22 VAL B CA 1
ATOM 825 C C . VAL B 1 22 ? 3.346 1.443 4.797 1 98.06 22 VAL B C 1
ATOM 827 O O . VAL B 1 22 ? 4.043 0.708 4.094 1 98.06 22 VAL B O 1
ATOM 830 N N . PHE B 1 23 ? 3.461 1.42 6.09 1 98.31 23 PHE B N 1
ATOM 831 C CA . PHE B 1 23 ? 4.602 0.763 6.719 1 98.31 23 PHE B CA 1
ATOM 832 C C . PHE B 1 23 ? 4.191 -0.572 7.324 1 98.31 23 PHE B C 1
ATOM 834 O O . PHE B 1 23 ? 3.039 -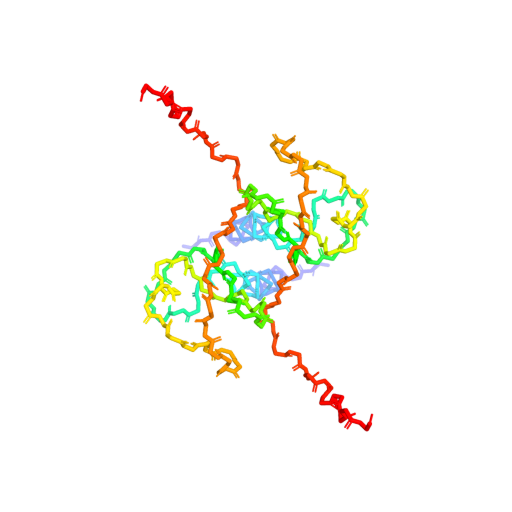0.752 7.719 1 98.31 23 PHE B O 1
ATOM 841 N N . CYS B 1 24 ? 5.16 -1.457 7.422 1 98.56 24 CYS B N 1
ATOM 842 C CA . CYS B 1 24 ? 5.035 -2.801 7.977 1 98.56 24 CYS B CA 1
ATOM 843 C C . CYS B 1 24 ? 4.539 -2.754 9.414 1 98.56 24 CYS B C 1
ATOM 845 O O . CYS B 1 24 ? 4.996 -1.929 10.211 1 98.56 24 CYS B O 1
ATOM 847 N N . LYS B 1 25 ? 3.654 -3.701 9.789 1 97.56 25 LYS B N 1
ATOM 848 C CA . LYS B 1 25 ? 3.006 -3.676 11.102 1 97.56 25 LYS B CA 1
ATOM 849 C C . LYS B 1 25 ? 3.85 -4.398 12.148 1 97.56 25 LYS B C 1
ATOM 851 O O . LYS B 1 25 ? 3.578 -4.305 13.344 1 97.56 25 LYS B O 1
ATOM 856 N N . THR B 1 26 ? 4.859 -5.098 11.609 1 98 26 THR B N 1
ATOM 857 C CA . THR B 1 26 ? 5.723 -5.789 12.555 1 98 26 THR B CA 1
ATOM 858 C C . THR B 1 26 ? 6.441 -4.789 13.461 1 98 26 THR B C 1
ATOM 860 O O . THR B 1 26 ? 7.004 -3.805 12.977 1 98 26 THR B O 1
ATOM 863 N N . SER B 1 27 ? 6.441 -5.078 14.695 1 97.5 27 SER B N 1
ATOM 864 C CA . SER B 1 27 ? 7.055 -4.195 15.688 1 97.5 27 SER B CA 1
ATOM 865 C C . SER B 1 27 ? 8.539 -3.986 15.398 1 97.5 27 SER B C 1
ATOM 867 O O . SER B 1 27 ? 9.273 -4.949 15.188 1 97.5 27 SER B O 1
ATOM 869 N N . GLY B 1 28 ? 8.906 -2.693 15.344 1 97.38 28 GLY B N 1
ATOM 870 C CA . GLY B 1 28 ? 10.305 -2.352 15.164 1 97.38 28 GLY B CA 1
ATOM 871 C C . GLY B 1 28 ? 10.734 -2.314 13.711 1 97.38 28 GLY B C 1
ATOM 872 O O . GLY B 1 28 ? 11.844 -1.896 13.391 1 97.38 28 GLY B O 1
ATOM 873 N N . CYS B 1 29 ? 9.883 -2.766 12.812 1 98.06 29 CYS B N 1
ATOM 874 C CA . CYS B 1 29 ? 10.195 -2.719 11.391 1 98.06 29 CYS B CA 1
ATOM 875 C C . CYS B 1 29 ? 9.828 -1.363 10.797 1 98.06 29 CYS B C 1
ATOM 877 O O . CYS B 1 29 ? 8.781 -0.8 11.125 1 98.06 29 CYS B O 1
ATOM 879 N N . THR B 1 30 ? 10.641 -0.852 9.953 1 97.56 30 THR B N 1
ATOM 880 C CA . THR B 1 30 ? 10.383 0.457 9.367 1 97.56 30 THR B CA 1
ATOM 881 C C . THR B 1 30 ? 10.242 0.349 7.848 1 97.56 30 THR B C 1
ATOM 883 O O . THR B 1 30 ? 10.25 1.361 7.145 1 97.56 30 THR B O 1
ATOM 886 N N . GLU B 1 31 ? 10.148 -0.81 7.398 1 97.94 31 GLU B N 1
ATOM 887 C CA . GLU B 1 31 ? 10.031 -1.038 5.961 1 97.94 31 GLU B CA 1
ATOM 888 C C . GLU B 1 31 ? 8.602 -0.827 5.48 1 97.94 31 GLU B C 1
ATOM 890 O O . GLU B 1 31 ? 7.664 -0.857 6.281 1 97.94 31 GLU B O 1
ATOM 895 N N . VAL B 1 32 ? 8.438 -0.613 4.27 1 97.88 32 VAL B N 1
ATOM 896 C CA . VAL B 1 32 ? 7.129 -0.463 3.646 1 97.88 32 VAL B CA 1
ATOM 897 C C . VAL B 1 32 ? 6.496 -1.837 3.441 1 97.88 32 VAL B C 1
ATOM 899 O O . VAL B 1 32 ? 7.188 -2.807 3.121 1 97.88 32 VAL B O 1
ATOM 902 N N . VAL B 1 33 ? 5.191 -1.895 3.574 1 98.31 33 VAL B N 1
ATOM 903 C CA . VAL B 1 33 ? 4.438 -3.109 3.285 1 98.31 33 VAL B CA 1
ATOM 904 C C . VAL B 1 33 ? 4.637 -3.508 1.825 1 98.31 33 VAL B C 1
ATOM 906 O O . VAL B 1 33 ? 4.559 -2.664 0.93 1 98.31 33 VAL B O 1
ATOM 909 N N . SER B 1 34 ? 4.926 -4.867 1.591 1 98.44 34 SER B N 1
ATOM 910 C CA . SER B 1 34 ? 5.223 -5.273 0.221 1 98.44 34 SER B CA 1
ATOM 911 C C . SER B 1 34 ? 4.891 -6.746 -0.001 1 98.44 34 SER B C 1
ATOM 913 O O . SER B 1 34 ? 5.258 -7.324 -1.026 1 98.44 34 SER B O 1
ATOM 915 N N . ALA B 1 35 ? 4.234 -7.414 0.93 1 98.69 35 ALA B N 1
ATOM 916 C CA . ALA B 1 35 ? 3.982 -8.852 0.811 1 98.69 35 ALA B CA 1
ATOM 917 C C . ALA B 1 35 ? 2.492 -9.156 0.93 1 98.69 35 ALA B C 1
ATOM 919 O O . ALA B 1 35 ? 1.837 -8.719 1.881 1 98.69 35 ALA B O 1
ATOM 920 N N . VAL B 1 36 ? 2.01 -9.883 0.008 1 98.62 36 VAL B N 1
ATOM 921 C CA . VAL B 1 36 ? 0.634 -10.367 0.048 1 98.62 36 VAL B CA 1
ATOM 922 C C . VAL B 1 36 ? 0.615 -11.836 0.451 1 98.62 36 VAL B C 1
ATOM 924 O O . VAL B 1 36 ? 1.308 -12.664 -0.151 1 98.62 36 VAL B O 1
ATOM 927 N N . TYR B 1 37 ? -0.174 -12.148 1.479 1 98.38 37 TYR B N 1
ATOM 928 C CA . TYR B 1 37 ? -0.324 -13.539 1.892 1 98.38 37 TYR B CA 1
ATOM 929 C C . TYR B 1 37 ? -1.329 -14.266 1.005 1 98.38 37 TYR B C 1
ATOM 931 O O . TYR B 1 37 ? -2.488 -13.852 0.903 1 98.38 37 TYR B O 1
ATOM 939 N N . ALA B 1 38 ? -0.793 -15.281 0.403 1 97.94 38 ALA B N 1
ATOM 940 C CA . ALA B 1 38 ? -1.717 -16.141 -0.334 1 97.94 38 ALA B CA 1
ATOM 941 C C . ALA B 1 38 ? -2.107 -17.359 0.493 1 97.94 38 ALA B C 1
ATOM 943 O O . ALA B 1 38 ? -1.258 -17.984 1.134 1 97.94 38 ALA B O 1
ATOM 944 N N . PRO B 1 39 ? -3.455 -17.734 0.562 1 96.94 39 PRO B N 1
ATOM 945 C CA . PRO B 1 39 ? -4.469 -17.281 -0.393 1 96.94 39 PRO B CA 1
ATOM 946 C C . PRO B 1 39 ? -5.348 -16.172 0.164 1 96.94 39 PRO B C 1
ATOM 948 O O . PRO B 1 39 ? -6.215 -15.656 -0.542 1 96.94 39 PRO B O 1
ATOM 951 N N . CYS B 1 40 ? -5.145 -15.656 1.313 1 96.81 40 CYS B N 1
ATOM 952 C CA . CYS B 1 40 ? -6.121 -14.773 1.949 1 96.81 40 CYS B CA 1
ATOM 953 C C . CYS B 1 40 ? -6.047 -13.367 1.372 1 96.81 40 CYS B C 1
ATOM 955 O O . CYS B 1 40 ? -7.035 -12.633 1.391 1 96.81 40 CYS B O 1
ATOM 957 N N . GLY B 1 41 ? -4.867 -12.984 0.905 1 97.62 41 GLY B N 1
ATOM 958 C CA . GLY B 1 41 ? -4.758 -11.711 0.203 1 97.62 41 GLY B CA 1
ATOM 959 C C . GLY B 1 41 ? -4.398 -10.555 1.115 1 97.62 41 GLY B C 1
ATOM 960 O O . GLY B 1 41 ? -4.336 -9.406 0.672 1 97.62 41 GLY B O 1
ATOM 961 N N . HIS B 1 42 ? -4.07 -10.766 2.367 1 98.19 42 HIS B N 1
ATOM 962 C CA . HIS B 1 42 ? -3.748 -9.656 3.262 1 98.19 42 HIS B CA 1
ATOM 963 C C . HIS B 1 42 ? -2.369 -9.086 2.955 1 98.19 42 HIS B C 1
ATOM 965 O O . HIS B 1 42 ? -1.429 -9.836 2.68 1 98.19 42 HIS B O 1
ATOM 971 N N . LEU B 1 43 ? -2.311 -7.809 3.035 1 98.38 43 LEU B N 1
ATOM 972 C CA . LEU B 1 43 ? -1.131 -7.004 2.748 1 98.38 43 LEU B CA 1
ATOM 973 C C . LEU B 1 43 ? -0.789 -6.098 3.928 1 98.38 43 LEU B C 1
ATOM 975 O O . LEU B 1 43 ? -1.327 -4.996 4.047 1 98.38 43 LEU B O 1
ATOM 979 N N . ILE B 1 44 ? 0.099 -6.633 4.898 1 98.06 44 ILE B N 1
ATOM 980 C CA . ILE B 1 44 ? 0.29 -5.824 6.098 1 98.06 44 ILE B CA 1
ATOM 981 C C . ILE B 1 44 ? 1.761 -5.848 6.508 1 98.06 44 ILE B C 1
ATOM 983 O O . ILE B 1 44 ? 2.172 -5.117 7.414 1 98.06 44 ILE B O 1
ATOM 987 N N . ASN B 1 45 ? 2.582 -6.684 5.863 1 98.5 45 ASN B N 1
ATOM 988 C CA . ASN B 1 45 ? 3.992 -6.801 6.219 1 98.5 45 ASN B CA 1
ATOM 989 C C . ASN B 1 45 ? 4.895 -6.555 5.012 1 98.5 45 ASN B C 1
ATOM 991 O O . ASN B 1 45 ? 4.453 -6.664 3.867 1 98.5 45 ASN B O 1
ATOM 995 N N . CYS B 1 46 ? 6.09 -6.223 5.289 1 98.38 46 CYS B N 1
ATOM 996 C CA . CYS B 1 46 ? 7.117 -6.258 4.254 1 98.38 46 CYS B CA 1
ATOM 997 C C . CYS B 1 46 ? 7.508 -7.691 3.92 1 98.38 46 CYS B C 1
ATOM 999 O O . CYS B 1 46 ? 7.125 -8.625 4.629 1 98.38 46 CYS B O 1
ATOM 1001 N N . SER B 1 47 ? 8.219 -7.805 2.834 1 97.69 47 SER B N 1
ATOM 1002 C CA . SER B 1 47 ? 8.555 -9.141 2.355 1 97.69 47 SER B CA 1
ATOM 1003 C C . SER B 1 47 ? 9.43 -9.883 3.361 1 97.69 47 SER B C 1
ATOM 1005 O O . SER B 1 47 ? 9.234 -11.078 3.596 1 97.69 47 SER B O 1
ATOM 1007 N N . LYS B 1 48 ? 10.367 -9.227 4 1 97.88 48 LYS B N 1
ATOM 1008 C CA . LYS B 1 48 ? 11.258 -9.859 4.969 1 97.88 48 LYS B CA 1
ATOM 1009 C C . LYS B 1 48 ? 10.477 -10.422 6.152 1 97.88 48 LYS B C 1
ATOM 1011 O O . LYS B 1 48 ? 10.625 -11.594 6.504 1 97.88 48 LYS B O 1
ATOM 1016 N N . CYS B 1 49 ? 9.633 -9.656 6.734 1 98.56 49 CYS B N 1
ATOM 1017 C CA . CYS B 1 49 ? 8.852 -10.078 7.895 1 98.56 49 CYS B CA 1
ATOM 1018 C C . CYS B 1 49 ? 7.859 -11.172 7.52 1 98.56 49 CYS B C 1
ATOM 1020 O O . CYS B 1 49 ? 7.613 -12.086 8.305 1 98.56 49 CYS B O 1
ATOM 1022 N N . ALA B 1 50 ? 7.281 -11.047 6.375 1 98.69 50 ALA B N 1
ATOM 1023 C CA . ALA B 1 50 ? 6.262 -11.992 5.926 1 98.69 50 ALA B CA 1
ATOM 1024 C C . ALA B 1 50 ? 6.855 -13.383 5.742 1 98.69 50 ALA B C 1
ATOM 1026 O O . ALA B 1 50 ? 6.203 -14.391 6.047 1 98.69 50 ALA B O 1
ATOM 1027 N N . ASN B 1 51 ? 8.047 -13.438 5.199 1 98.12 51 ASN B N 1
ATOM 1028 C CA . ASN B 1 51 ? 8.664 -14.719 4.867 1 98.12 51 ASN B CA 1
ATOM 1029 C C . ASN B 1 51 ? 9 -15.516 6.121 1 98.12 51 ASN B C 1
ATOM 1031 O O . ASN B 1 51 ? 9.266 -16.719 6.039 1 98.12 51 ASN B O 1
ATOM 1035 N N . ALA B 1 52 ? 8.844 -14.922 7.262 1 97.75 52 ALA B N 1
ATOM 1036 C CA . ALA B 1 52 ? 9.141 -15.594 8.523 1 97.75 52 ALA B CA 1
ATOM 1037 C C . ALA B 1 52 ? 7.887 -16.234 9.109 1 97.75 52 ALA B C 1
ATOM 1039 O O . ALA B 1 52 ? 7.957 -16.953 10.109 1 97.75 52 ALA B O 1
ATOM 1040 N N . LEU B 1 53 ? 6.711 -16.094 8.5 1 97.88 53 LEU B N 1
ATOM 1041 C CA . LEU B 1 53 ? 5.449 -16.484 9.109 1 97.88 53 LEU B CA 1
ATOM 1042 C C . LEU B 1 53 ? 4.82 -17.656 8.336 1 97.88 53 LEU B C 1
ATOM 1044 O O . LEU B 1 53 ? 4.875 -17.688 7.109 1 97.88 53 LEU B O 1
ATOM 1048 N N . LYS B 1 54 ? 4.234 -18.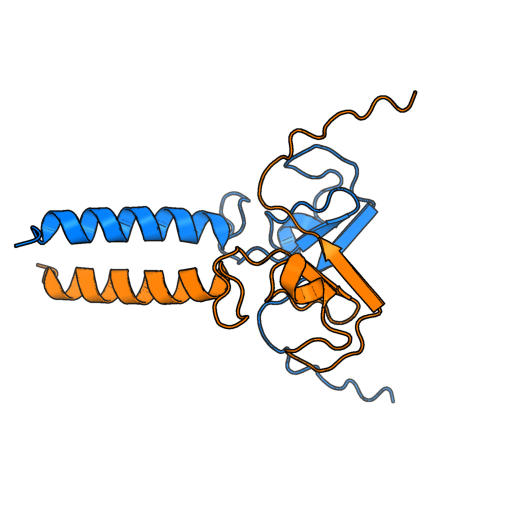531 8.992 1 98.5 54 LYS B N 1
ATOM 1049 C CA . LYS B 1 54 ? 3.529 -19.656 8.391 1 98.5 54 LYS B CA 1
ATOM 1050 C C . LYS B 1 54 ? 2.039 -19.359 8.242 1 98.5 54 LYS B C 1
ATOM 1052 O O . LYS B 1 54 ? 1.354 -19.984 7.434 1 98.5 54 LYS B O 1
ATOM 1057 N N . TYR B 1 55 ? 1.58 -18.469 9.055 1 98.44 55 TYR B N 1
ATOM 1058 C CA . TYR B 1 55 ? 0.175 -18.078 9.031 1 98.44 55 TYR B CA 1
ATOM 1059 C C . TYR B 1 55 ? 0.033 -16.562 8.906 1 98.44 55 TYR B C 1
ATOM 1061 O O . TYR B 1 55 ? 0.823 -15.812 9.469 1 98.44 55 TYR B O 1
ATOM 1069 N N . CYS B 1 56 ? -0.953 -16.109 8.164 1 98.06 56 CYS B N 1
ATOM 1070 C CA . CYS B 1 56 ? -1.245 -14.688 8.062 1 98.06 56 CYS B CA 1
ATOM 1071 C C . CYS B 1 56 ? -1.562 -14.094 9.43 1 98.06 56 CYS B C 1
ATOM 1073 O O . CYS B 1 56 ? -2.441 -14.586 10.141 1 98.06 56 CYS B O 1
ATOM 1075 N N . PRO B 1 57 ? -0.919 -13.07 9.836 1 96.81 57 PRO B N 1
ATOM 1076 C CA . PRO B 1 57 ? -1.138 -12.5 11.164 1 96.81 57 PRO B CA 1
ATOM 1077 C C . PRO B 1 57 ? -2.473 -11.766 11.281 1 96.81 57 PRO B C 1
ATOM 1079 O O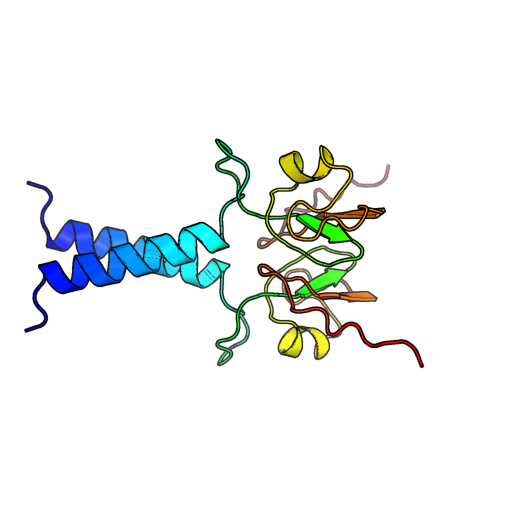 . PRO B 1 57 ? -2.893 -11.414 12.391 1 96.81 57 PRO B O 1
ATOM 1082 N N . CYS B 1 58 ? -3.123 -11.562 10.211 1 95.88 58 CYS B N 1
ATOM 1083 C CA . CYS B 1 58 ? -4.383 -10.828 10.195 1 95.88 58 CYS B CA 1
ATOM 1084 C C . CYS B 1 58 ? -5.566 -11.773 10.336 1 95.88 58 CYS B C 1
ATOM 1086 O O . CYS B 1 58 ? -6.531 -11.469 11.039 1 95.88 58 CYS B O 1
ATOM 1088 N N . CYS B 1 59 ? -5.445 -13.016 9.711 1 96.25 59 CYS B N 1
ATOM 1089 C CA . CYS B 1 59 ? -6.629 -13.867 9.672 1 96.25 59 CYS B CA 1
ATOM 1090 C C . CYS B 1 59 ? -6.273 -15.305 10.023 1 96.25 59 CYS B C 1
ATOM 1092 O O . CYS B 1 59 ? -7.137 -16.188 9.992 1 96.25 59 CYS B O 1
ATOM 1094 N N . HIS B 1 60 ? -5.066 -15.648 10.117 1 96.88 60 HIS B N 1
ATOM 1095 C CA . HIS B 1 60 ? -4.531 -16.922 10.562 1 96.88 60 HIS B CA 1
ATOM 1096 C C . HIS B 1 60 ? -4.688 -18 9.484 1 96.88 60 HIS B C 1
ATOM 1098 O O . HIS B 1 60 ? -4.605 -19.188 9.766 1 96.88 60 HIS B O 1
ATOM 1104 N N . THR B 1 61 ? -5.008 -17.594 8.297 1 97 61 THR B N 1
ATOM 1105 C CA . THR B 1 61 ? -4.969 -18.531 7.176 1 97 61 THR B CA 1
ATOM 1106 C C . THR B 1 61 ? -3.541 -19 6.918 1 97 61 THR B C 1
ATOM 1108 O O . THR B 1 61 ? -2.602 -18.219 6.961 1 97 61 THR B O 1
ATOM 1111 N N . GLU B 1 62 ? -3.393 -20.281 6.703 1 98.56 62 GLU B N 1
ATOM 1112 C CA . GLU B 1 62 ? -2.074 -20.797 6.352 1 98.56 62 GLU B CA 1
ATOM 1113 C C . GLU B 1 62 ? -1.54 -20.141 5.086 1 98.56 62 GLU B C 1
ATOM 1115 O O . GLU B 1 62 ? -2.244 -20.047 4.078 1 98.56 62 GLU B O 1
ATOM 1120 N N . VAL B 1 63 ? -0.232 -19.781 5.207 1 98.5 63 VAL B N 1
ATOM 1121 C CA . VAL B 1 63 ? 0.399 -19.094 4.078 1 98.5 63 VAL B CA 1
ATOM 1122 C C . VAL B 1 63 ? 0.914 -20.125 3.076 1 98.5 63 VAL B C 1
ATOM 1124 O O . VAL B 1 63 ? 1.833 -20.891 3.381 1 98.5 63 VAL B O 1
ATOM 1127 N N . LYS B 1 64 ? 0.346 -20.109 1.917 1 98.62 64 LYS B N 1
ATOM 1128 C CA . LYS B 1 64 ? 0.818 -21 0.862 1 98.62 64 LYS B CA 1
ATOM 1129 C C . LYS B 1 64 ? 1.922 -20.344 0.039 1 98.62 64 LYS B C 1
ATOM 1131 O O . LYS B 1 64 ? 2.811 -21.016 -0.474 1 98.62 64 LYS B O 1
ATOM 1136 N N . LYS B 1 65 ? 1.853 -19.016 -0.076 1 98.19 65 LYS B N 1
ATOM 1137 C CA . LYS B 1 65 ? 2.828 -18.234 -0.828 1 98.19 65 LYS B CA 1
ATOM 1138 C C . LYS B 1 65 ? 2.836 -16.766 -0.368 1 98.19 65 LYS B C 1
ATOM 1140 O O . LYS B 1 65 ? 1.782 -16.203 -0.087 1 98.19 65 LYS B O 1
ATOM 1145 N N . VAL B 1 66 ? 4.047 -16.281 -0.326 1 98.5 66 VAL B N 1
ATOM 1146 C CA . VAL B 1 66 ? 4.207 -14.844 -0.126 1 98.5 66 VAL B CA 1
ATOM 1147 C C . VAL B 1 66 ? 4.477 -14.164 -1.466 1 98.5 66 VAL B C 1
ATOM 1149 O O . VAL B 1 66 ? 5.488 -14.438 -2.115 1 98.5 66 VAL B O 1
ATOM 1152 N N . ILE B 1 67 ? 3.566 -13.312 -1.866 1 98.25 67 ILE B N 1
ATOM 1153 C CA . ILE B 1 67 ? 3.709 -12.609 -3.135 1 98.25 67 ILE B CA 1
ATOM 1154 C C . ILE B 1 67 ? 4.316 -11.227 -2.896 1 98.25 67 ILE B C 1
ATOM 1156 O O . ILE B 1 67 ? 3.762 -10.414 -2.15 1 98.25 67 ILE B O 1
ATOM 1160 N N . GLN B 1 68 ? 5.418 -11.023 -3.545 1 97.56 68 GLN B N 1
ATOM 1161 C CA . GLN B 1 68 ? 6.09 -9.734 -3.395 1 97.56 68 GLN B CA 1
ATOM 1162 C C . GLN B 1 68 ? 5.465 -8.68 -4.297 1 97.56 68 GLN B C 1
ATOM 1164 O O . GLN B 1 68 ? 5.242 -8.914 -5.484 1 97.56 68 GLN B O 1
ATOM 1169 N N . SER B 1 69 ? 5.176 -7.566 -3.746 1 98 69 SER B N 1
ATOM 1170 C CA . SER B 1 69 ? 4.656 -6.434 -4.504 1 98 69 SER B CA 1
ATOM 1171 C C . SER B 1 69 ? 5.648 -5.273 -4.52 1 98 69 SER B C 1
ATOM 1173 O O . SER B 1 69 ? 6.523 -5.188 -3.654 1 98 69 SER B O 1
ATOM 1175 N N . ARG B 1 70 ? 5.492 -4.488 -5.543 1 95.56 70 ARG B N 1
ATOM 1176 C CA . ARG B 1 70 ? 6.352 -3.314 -5.66 1 95.56 70 ARG B CA 1
ATOM 1177 C C . ARG B 1 70 ? 5.559 -2.104 -6.141 1 95.56 70 ARG B C 1
ATOM 1179 O O . ARG B 1 70 ? 4.719 -2.219 -7.035 1 95.56 70 ARG B O 1
ATOM 1186 N N . LYS B 1 71 ? 5.891 -0.977 -5.609 1 93.31 71 LYS B N 1
ATOM 1187 C CA . LYS B 1 71 ? 5.203 0.256 -5.984 1 93.31 71 LYS B CA 1
ATOM 1188 C C . LYS B 1 71 ? 6.031 1.064 -6.98 1 93.31 71 LYS B C 1
ATOM 1190 O O . LYS B 1 71 ? 5.523 1.999 -7.605 1 93.31 71 LYS B O 1
ATOM 1195 N N . ARG B 1 72 ? 7.277 0.697 -7.156 1 83.5 72 ARG B N 1
ATOM 1196 C CA . ARG B 1 72 ? 8.148 1.407 -8.086 1 83.5 72 ARG B CA 1
ATOM 1197 C C . ARG B 1 72 ? 8.797 0.445 -9.078 1 83.5 72 ARG B C 1
ATOM 1199 O O . ARG B 1 72 ? 8.789 -0.77 -8.867 1 83.5 72 ARG B O 1
ATOM 1206 N N . LYS B 1 73 ? 9.219 0.91 -10.25 1 74 73 LYS B N 1
ATOM 1207 C CA . LYS B 1 73 ? 9.875 0.124 -11.289 1 74 73 LYS B CA 1
ATOM 1208 C C . LYS B 1 73 ? 11.273 -0.305 -10.844 1 74 73 LYS B C 1
ATOM 1210 O O . LYS B 1 73 ? 12 0.477 -10.234 1 74 73 LYS B O 1
ATOM 1215 N N . ARG B 1 74 ? 11.422 -1.621 -10.578 1 65.19 74 ARG B N 1
ATOM 1216 C CA . ARG B 1 74 ? 12.797 -2.078 -10.383 1 65.19 74 ARG B CA 1
ATOM 1217 C C . ARG B 1 74 ? 13.57 -2.049 -11.695 1 65.19 74 ARG B C 1
ATOM 1219 O O . ARG B 1 74 ? 13.008 -2.26 -12.766 1 65.19 74 ARG B O 1
ATOM 1226 N N . ALA B 1 75 ? 14.68 -1.428 -11.547 1 57.53 75 ALA B N 1
ATOM 1227 C CA . ALA B 1 75 ? 15.609 -1.684 -12.641 1 57.53 75 ALA B CA 1
ATOM 1228 C C . ALA B 1 75 ? 15.805 -3.182 -12.859 1 57.53 75 ALA B C 1
ATOM 1230 O O . ALA B 1 75 ? 16.188 -3.904 -11.938 1 57.53 75 ALA B O 1
ATOM 1231 N N . VAL B 1 76 ? 14.766 -3.824 -13.289 1 46.44 76 VAL B N 1
ATOM 1232 C CA . VAL B 1 76 ? 14.984 -5.234 -13.586 1 46.44 76 VAL B CA 1
ATOM 1233 C C . VAL B 1 76 ? 16.422 -5.449 -14.055 1 46.44 76 VAL B C 1
ATOM 1235 O O . VAL B 1 76 ? 16.875 -4.777 -14.984 1 46.44 76 VAL B O 1
ATOM 1238 N N . LYS B 1 77 ? 17.266 -5.797 -13.164 1 41.56 77 LYS B N 1
ATOM 1239 C CA . LYS B 1 77 ? 18.516 -6.285 -13.75 1 41.56 77 LYS B CA 1
ATOM 1240 C C . LYS B 1 77 ? 18.25 -7.352 -14.812 1 41.56 77 LYS B C 1
ATOM 1242 O O . LYS B 1 77 ? 17.578 -8.352 -14.539 1 41.56 77 LYS B O 1
ATOM 1247 N N . ILE B 1 78 ? 18.109 -6.934 -16.016 1 41 78 ILE B N 1
ATOM 1248 C CA . ILE B 1 78 ? 18.188 -7.848 -17.141 1 41 78 ILE B CA 1
ATOM 1249 C C . ILE B 1 78 ? 19.141 -9 -16.812 1 41 78 ILE B C 1
ATOM 1251 O O . ILE B 1 78 ? 20.344 -8.805 -16.703 1 41 78 ILE B O 1
ATOM 1255 N N . LEU B 1 79 ? 18.906 -9.664 -15.891 1 38.81 79 LEU B N 1
ATOM 1256 C CA . LEU B 1 79 ? 19.781 -10.828 -15.898 1 38.81 79 LEU B CA 1
ATOM 1257 C C . LEU B 1 79 ? 19.734 -11.539 -17.25 1 38.81 79 LEU B C 1
ATOM 1259 O O . LEU B 1 79 ? 18.672 -11.977 -17.688 1 38.81 79 LEU B O 1
ATOM 1263 N N . ARG B 1 80 ? 20.656 -11.195 -18.125 1 35.5 80 ARG B N 1
ATOM 1264 C CA . ARG B 1 80 ? 21.047 -11.977 -19.297 1 35.5 80 ARG B CA 1
ATOM 1265 C C . ARG B 1 80 ? 21.172 -13.453 -18.953 1 35.5 80 ARG B C 1
ATOM 1267 O O . ARG B 1 80 ? 21.906 -13.812 -18.031 1 35.5 80 ARG B O 1
ATOM 1274 N N . ASN B 1 81 ? 20.094 -14.055 -18.844 1 30.84 81 ASN B N 1
ATOM 1275 C CA . ASN B 1 81 ? 20.281 -15.5 -18.938 1 30.84 81 ASN B CA 1
ATOM 1276 C C . ASN B 1 81 ? 21.469 -15.852 -19.828 1 30.84 81 ASN B C 1
ATOM 1278 O O . ASN B 1 81 ? 21.406 -15.656 -21.047 1 30.84 81 ASN B O 1
ATOM 1282 N N . GLN B 1 82 ? 22.688 -15.703 -19.438 1 27.09 82 GLN B N 1
ATOM 1283 C CA . GLN B 1 82 ? 23.734 -16.547 -20 1 27.09 82 GLN B CA 1
ATOM 1284 C C . GLN B 1 82 ? 23.484 -18.016 -19.688 1 27.09 82 GLN B C 1
ATOM 1286 O O . GLN B 1 82 ? 23.094 -18.359 -18.562 1 27.09 82 GLN B O 1
#

Radius of gyration: 18.36 Å; Cα contacts (8 Å, |Δi|>4): 262; chains: 2; bounding box: 49×56×38 Å

Solvent-accessible surface area (backbone atoms only — not comparable to full-atom values): 9456 Å² total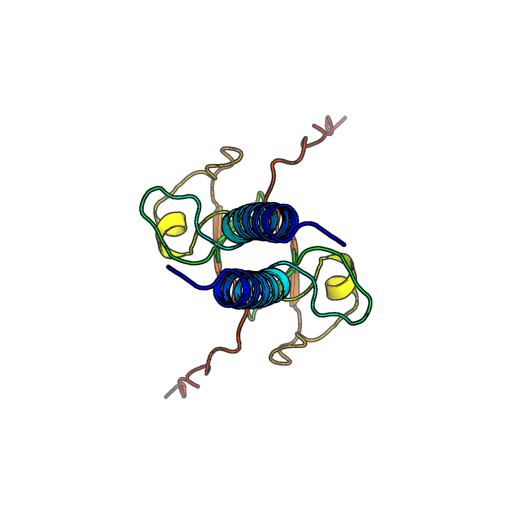; per-residue (Å²): 127,81,50,64,70,55,52,45,52,53,38,52,53,50,35,51,57,39,46,62,73,44,32,20,67,53,86,93,48,83,46,52,44,26,20,29,32,27,82,83,15,43,42,50,26,19,50,74,66,45,74,74,49,62,43,37,92,84,77,61,47,65,47,78,43,80,42,61,44,34,79,65,83,68,79,66,72,73,70,70,83,122,127,81,50,65,70,56,51,44,52,52,42,51,52,51,34,51,56,39,46,63,72,45,33,19,68,53,86,93,49,84,47,51,44,25,21,29,33,28,83,83,16,43,42,51,26,19,50,75,66,45,73,74,49,61,43,38,91,83,77,60,48,65,49,78,42,77,44,61,44,33,78,64,83,67,78,66,72,75,68,71,82,121